Protein AF-A0AA44U2C5-F1 (afdb_monomer)

Solvent-accessible surface area (backbone atoms only — not comparable to full-atom values): 8984 Å² total; per-residue (Å²): 136,85,91,80,88,82,86,88,84,78,87,82,75,81,76,80,69,70,78,75,70,78,79,71,76,76,77,77,56,58,79,69,90,70,90,65,94,81,82,90,84,87,81,92,72,60,66,86,64,47,53,61,50,54,50,48,21,57,76,48,74,40,21,52,66,48,56,52,49,52,55,50,50,56,54,49,31,53,56,28,50,78,69,76,41,82,65,75,85,77,57,64,73,55,52,51,58,50,49,47,46,76,39,70,86,72,66,83,83,66,95,74,76,72,74,84,73,91,70,78,82,80,88,80,84,88,89,80,133

Secondary structure (DSSP, 8-state):
----------------------------PPPP---S-PPP------HHHHHHHHHHHHHTTS-HHHHHHHHHHHHHHHHHHHTTPPPPPPPHHHHHHHHHHH-TTS----S------------------

Structure (mmCIF, N/CA/C/O backbone):
data_AF-A0AA44U2C5-F1
#
_entry.id   AF-A0AA44U2C5-F1
#
loop_
_atom_site.group_PDB
_atom_site.id
_atom_site.type_symbol
_atom_site.label_atom_id
_atom_site.label_alt_id
_atom_site.label_comp_id
_atom_site.label_asym_id
_atom_site.label_entity_id
_atom_site.label_seq_id
_atom_site.pdbx_PDB_ins_code
_atom_site.Cartn_x
_atom_site.Cartn_y
_atom_site.Cartn_z
_atom_site.occupancy
_atom_site.B_iso_or_equiv
_atom_site.auth_seq_id
_atom_site.auth_comp_id
_atom_site.auth_asym_id
_atom_site.auth_atom_id
_atom_site.pdbx_PDB_model_num
ATOM 1 N N . MET A 1 1 ? 13.388 -78.026 -29.037 1.00 37.97 1 MET A N 1
ATOM 2 C CA . MET A 1 1 ? 14.678 -77.838 -28.337 1.00 37.97 1 MET A CA 1
ATOM 3 C C . MET A 1 1 ? 15.201 -76.441 -28.651 1.00 37.97 1 MET A C 1
ATOM 5 O O . MET A 1 1 ? 15.252 -76.122 -29.827 1.00 37.97 1 MET A O 1
ATOM 9 N N . LEU A 1 2 ? 15.582 -75.684 -27.607 1.00 37.88 2 LEU A N 1
ATOM 10 C CA . LEU A 1 2 ? 16.419 -74.458 -27.586 1.00 37.88 2 LEU A CA 1
ATOM 11 C C . LEU A 1 2 ? 15.804 -73.192 -28.238 1.00 37.88 2 LEU A C 1
ATOM 13 O O . LEU A 1 2 ? 15.659 -73.123 -29.447 1.00 37.88 2 LEU A O 1
ATOM 17 N N . SER A 1 3 ? 15.264 -72.230 -27.476 1.00 40.25 3 SER A N 1
ATOM 18 C CA . SER A 1 3 ? 15.919 -71.196 -26.631 1.00 40.25 3 SER A CA 1
ATOM 19 C C . SER A 1 3 ? 16.542 -70.022 -27.401 1.00 40.25 3 SER A C 1
ATOM 21 O O . SER A 1 3 ? 17.512 -70.227 -28.124 1.00 40.25 3 SER A O 1
ATOM 23 N N . ARG A 1 4 ? 16.032 -68.802 -27.133 1.00 45.44 4 ARG A N 1
ATOM 24 C CA . ARG A 1 4 ? 16.694 -67.464 -27.059 1.00 45.44 4 ARG A CA 1
ATOM 25 C C . ARG A 1 4 ? 15.570 -66.418 -26.833 1.00 45.44 4 ARG A C 1
ATOM 27 O O . ARG A 1 4 ? 14.705 -66.302 -27.686 1.00 45.44 4 ARG A O 1
ATOM 34 N N . ILE A 1 5 ? 15.328 -65.853 -25.636 1.00 47.19 5 ILE A N 1
ATOM 35 C CA . ILE A 1 5 ? 16.051 -64.753 -24.939 1.00 47.19 5 ILE A CA 1
ATOM 36 C C . ILE A 1 5 ? 16.340 -63.596 -25.918 1.00 47.19 5 ILE A C 1
ATOM 38 O O . ILE A 1 5 ? 17.020 -63.850 -26.901 1.00 47.19 5 ILE A O 1
ATOM 42 N N . SER A 1 6 ? 15.995 -62.315 -25.747 1.00 41.50 6 SER A N 1
ATOM 43 C CA . SER A 1 6 ? 15.194 -61.487 -24.823 1.00 41.50 6 SER A CA 1
ATOM 44 C C . SER A 1 6 ? 15.145 -60.068 -25.488 1.00 41.50 6 SER A C 1
ATOM 46 O O . SER A 1 6 ? 15.288 -60.017 -26.707 1.00 41.50 6 SER A O 1
ATOM 48 N N . PRO A 1 7 ? 14.923 -58.930 -24.800 1.00 55.59 7 PRO A N 1
ATOM 49 C CA . PRO A 1 7 ? 13.841 -57.970 -25.025 1.00 55.59 7 PRO A CA 1
ATOM 50 C C . PRO A 1 7 ? 14.356 -56.668 -25.694 1.00 55.59 7 PRO A C 1
ATOM 52 O O . PRO A 1 7 ? 15.431 -56.671 -26.276 1.00 55.59 7 PRO A O 1
ATOM 55 N N . ILE A 1 8 ? 13.645 -55.545 -25.501 1.00 43.34 8 ILE A N 1
ATOM 56 C CA . ILE A 1 8 ? 14.037 -54.136 -25.759 1.00 43.34 8 ILE A CA 1
ATOM 57 C C . ILE A 1 8 ? 13.400 -53.568 -27.029 1.00 43.34 8 ILE A C 1
ATOM 59 O O . ILE A 1 8 ? 13.683 -54.017 -28.133 1.00 43.34 8 ILE A O 1
ATOM 63 N N . GLY A 1 9 ? 12.579 -52.519 -26.882 1.00 36.72 9 GLY A N 1
ATOM 64 C CA . GLY A 1 9 ? 12.099 -51.823 -28.074 1.00 36.72 9 GLY A CA 1
ATOM 65 C C . GLY A 1 9 ? 11.058 -50.714 -27.954 1.00 36.72 9 GLY A C 1
ATOM 66 O O . GLY A 1 9 ? 10.262 -50.595 -28.867 1.00 36.72 9 GLY A O 1
ATOM 67 N N . TRP A 1 10 ? 11.079 -49.894 -26.898 1.00 38.28 10 TRP A N 1
ATOM 68 C CA . TRP A 1 10 ? 10.569 -48.509 -26.924 1.00 38.28 10 TRP A CA 1
ATOM 69 C C . TRP A 1 10 ? 9.043 -48.303 -26.966 1.00 38.28 10 TRP A C 1
ATOM 71 O O . TRP A 1 10 ? 8.425 -48.077 -28.002 1.00 38.28 10 TRP A O 1
ATOM 81 N N . ALA A 1 11 ? 8.457 -48.205 -25.771 1.00 41.44 11 ALA A N 1
ATOM 82 C CA . ALA A 1 11 ? 7.271 -47.387 -25.558 1.00 41.44 11 ALA A CA 1
ATOM 83 C C . ALA A 1 11 ? 7.660 -45.905 -25.709 1.00 41.44 11 ALA A C 1
ATOM 85 O O . ALA A 1 11 ? 8.337 -45.339 -24.849 1.00 41.44 11 ALA A O 1
ATOM 86 N N . ILE A 1 12 ? 7.245 -45.271 -26.804 1.00 44.94 12 ILE A N 1
ATOM 87 C CA . ILE A 1 12 ? 7.335 -43.819 -26.960 1.00 44.94 12 ILE A CA 1
ATOM 88 C C . ILE A 1 12 ? 6.185 -43.206 -26.147 1.00 44.94 12 ILE A C 1
ATOM 90 O O . ILE A 1 12 ? 5.092 -42.971 -26.655 1.00 44.94 12 ILE A O 1
ATOM 94 N N . MET A 1 13 ? 6.419 -42.959 -24.856 1.00 42.94 13 MET A N 1
ATOM 95 C CA . MET A 1 13 ? 5.624 -41.984 -24.109 1.00 42.94 13 MET A CA 1
ATOM 96 C C . MET A 1 13 ? 6.084 -40.588 -24.529 1.00 42.94 13 MET A C 1
ATOM 98 O O . MET A 1 13 ? 7.098 -40.084 -24.043 1.00 42.94 13 MET A O 1
ATOM 102 N N . ILE A 1 14 ? 5.331 -39.943 -25.422 1.00 44.78 14 ILE A N 1
ATOM 103 C CA . ILE A 1 14 ? 5.442 -38.498 -25.635 1.00 44.78 14 ILE A CA 1
ATOM 104 C C . ILE A 1 14 ? 4.907 -37.836 -24.367 1.00 44.78 14 ILE A C 1
ATOM 106 O O . ILE A 1 14 ? 3.711 -37.614 -24.196 1.00 44.78 14 ILE A O 1
ATOM 110 N N . SER A 1 15 ? 5.819 -37.562 -23.437 1.00 38.84 15 SER A N 1
ATOM 111 C CA . SER A 1 15 ? 5.579 -36.662 -22.320 1.00 38.84 15 SER A CA 1
ATOM 112 C C . SER A 1 15 ? 5.279 -35.285 -22.908 1.00 38.84 15 SER A C 1
ATOM 114 O O . SER A 1 15 ? 6.195 -34.533 -23.240 1.00 38.84 15 SER A O 1
ATOM 116 N N . MET A 1 16 ? 3.998 -34.944 -23.060 1.00 41.56 16 MET A N 1
ATOM 117 C CA . MET A 1 16 ? 3.581 -33.565 -23.297 1.00 41.56 16 MET A CA 1
ATOM 118 C C . MET A 1 16 ? 3.802 -32.774 -22.003 1.00 41.56 16 MET A C 1
ATOM 120 O O . MET A 1 16 ? 2.871 -32.410 -21.288 1.00 41.56 16 MET A O 1
ATOM 124 N N . ARG A 1 17 ? 5.075 -32.521 -21.673 1.00 41.00 17 ARG A N 1
ATOM 125 C CA . ARG A 1 17 ? 5.442 -31.415 -20.798 1.00 41.00 17 ARG A CA 1
ATOM 126 C C . ARG A 1 17 ? 4.999 -30.158 -21.527 1.00 41.00 17 ARG A C 1
ATOM 128 O O . ARG A 1 17 ? 5.650 -29.725 -22.472 1.00 41.00 17 ARG A O 1
ATOM 135 N N . SER A 1 18 ? 3.871 -29.615 -21.077 1.00 41.81 18 SER A N 1
ATOM 136 C CA . SER A 1 18 ? 3.457 -28.247 -21.364 1.00 41.81 18 SER A CA 1
ATOM 137 C C . SER A 1 18 ? 4.695 -27.341 -21.323 1.00 41.81 18 SER A C 1
ATOM 139 O O . SER A 1 18 ? 5.486 -27.470 -20.375 1.00 41.81 18 SER A O 1
ATOM 141 N N . PRO A 1 19 ? 4.926 -26.496 -22.344 1.00 44.47 19 PRO A N 1
ATOM 142 C CA . PRO A 1 19 ? 6.077 -25.615 -22.362 1.00 44.47 19 PRO A CA 1
ATOM 143 C C . PRO A 1 19 ? 6.006 -24.752 -21.106 1.00 44.47 19 PRO A C 1
ATOM 145 O O . PRO A 1 19 ? 5.135 -23.894 -20.960 1.00 44.47 19 PRO A O 1
ATOM 148 N N . ARG A 1 20 ? 6.907 -25.026 -20.155 1.00 48.38 20 ARG A N 1
ATOM 149 C CA . ARG A 1 20 ? 7.126 -24.149 -19.011 1.00 48.38 20 ARG A CA 1
ATOM 150 C C . ARG A 1 20 ? 7.459 -22.794 -19.616 1.00 48.38 20 ARG A C 1
ATOM 152 O O . ARG A 1 20 ? 8.496 -22.669 -20.267 1.00 48.38 20 ARG A O 1
ATOM 159 N N . LYS A 1 21 ? 6.541 -21.831 -19.467 1.00 50.50 21 LYS A N 1
ATOM 160 C CA . LYS A 1 21 ? 6.759 -20.441 -19.874 1.00 50.50 21 LYS A CA 1
ATOM 161 C C . LYS A 1 21 ? 8.162 -20.043 -19.400 1.00 50.50 21 LYS A C 1
ATOM 163 O O . LYS A 1 21 ? 8.513 -20.400 -18.268 1.00 50.50 21 LYS A O 1
ATOM 168 N N . PRO A 1 22 ? 8.978 -19.386 -20.242 1.00 40.75 22 PRO A N 1
ATOM 169 C CA . PRO A 1 22 ? 10.293 -18.945 -19.814 1.00 40.75 22 PRO A CA 1
ATOM 170 C C . PRO A 1 22 ? 10.097 -18.130 -18.541 1.00 40.75 22 PRO A C 1
ATOM 172 O O . PRO A 1 22 ? 9.265 -17.226 -18.511 1.00 40.75 22 PRO A O 1
ATOM 175 N N . TYR A 1 23 ? 10.802 -18.527 -17.481 1.00 45.53 23 TYR A N 1
ATOM 176 C CA . TYR A 1 23 ? 10.834 -17.824 -16.208 1.00 45.53 23 TYR A CA 1
ATOM 177 C C . TYR A 1 23 ? 11.234 -16.383 -16.530 1.00 45.53 23 TYR A C 1
ATOM 179 O O . TYR A 1 23 ? 12.406 -16.111 -16.807 1.00 45.53 23 TYR A O 1
ATOM 187 N N . GLN A 1 24 ? 10.254 -15.478 -16.613 1.00 49.22 24 GLN A N 1
ATOM 188 C CA . GLN A 1 24 ? 10.541 -14.061 -16.752 1.00 49.22 24 GLN A CA 1
ATOM 189 C C . GLN A 1 24 ? 11.390 -13.725 -15.538 1.00 49.22 24 GLN A C 1
ATOM 191 O O . GLN A 1 24 ? 10.993 -13.985 -14.401 1.00 49.22 24 GLN A O 1
ATOM 196 N N . LYS A 1 25 ? 12.616 -13.254 -15.783 1.00 46.34 25 LYS A N 1
ATOM 197 C CA . LYS A 1 25 ? 13.474 -12.748 -14.719 1.00 46.34 25 LYS A CA 1
ATOM 198 C C . LYS A 1 25 ? 12.635 -11.725 -13.969 1.00 46.34 25 LYS A C 1
ATOM 200 O O . LYS A 1 25 ? 12.343 -10.675 -14.535 1.00 46.34 25 LYS A O 1
ATOM 205 N N . ILE A 1 26 ? 12.228 -12.070 -12.747 1.00 53.78 26 ILE A N 1
ATOM 206 C CA . ILE A 1 26 ? 11.537 -11.165 -11.835 1.00 53.78 26 ILE A CA 1
ATOM 207 C C . ILE A 1 26 ? 12.426 -9.929 -11.782 1.00 53.78 26 ILE A C 1
ATOM 209 O O . ILE A 1 26 ? 13.545 -9.998 -11.260 1.00 53.78 26 ILE A O 1
ATOM 213 N N . ARG A 1 27 ? 11.984 -8.840 -12.418 1.00 54.25 27 ARG A N 1
ATOM 214 C CA . ARG A 1 27 ? 12.665 -7.556 -12.323 1.00 54.25 27 ARG A CA 1
ATOM 215 C C . ARG A 1 27 ? 12.530 -7.174 -10.861 1.00 54.25 27 ARG A C 1
ATOM 217 O O . ARG A 1 27 ? 11.453 -6.813 -10.404 1.00 54.25 27 ARG A O 1
ATOM 224 N N . ARG A 1 28 ? 13.596 -7.397 -10.090 1.00 55.81 28 ARG A N 1
ATOM 225 C CA . ARG A 1 28 ? 13.640 -6.955 -8.702 1.00 55.81 28 ARG A CA 1
ATOM 226 C C . ARG A 1 28 ? 13.538 -5.439 -8.774 1.00 55.81 28 ARG A C 1
ATOM 228 O O . ARG A 1 28 ? 14.430 -4.807 -9.333 1.00 55.81 28 ARG A O 1
ATOM 235 N N . GLY A 1 29 ? 12.412 -4.909 -8.307 1.00 57.66 29 GLY A N 1
ATOM 236 C CA . GLY A 1 29 ? 12.217 -3.475 -8.177 1.00 57.66 29 GLY A CA 1
ATOM 237 C C . GLY A 1 29 ? 13.292 -2.854 -7.280 1.00 57.66 29 GLY A C 1
ATOM 238 O O . GLY A 1 29 ? 14.108 -3.577 -6.689 1.00 57.66 29 GLY A O 1
ATOM 239 N N . PRO A 1 30 ? 13.309 -1.520 -7.176 1.00 64.38 30 PRO A N 1
ATOM 240 C CA . PRO A 1 30 ? 14.243 -0.823 -6.303 1.00 64.38 30 PRO A CA 1
ATOM 241 C C . PRO A 1 30 ? 14.164 -1.362 -4.867 1.00 64.38 30 PRO A C 1
ATOM 243 O O . PRO A 1 30 ? 13.133 -1.878 -4.431 1.00 64.38 30 PRO A O 1
ATOM 246 N N . LYS A 1 31 ? 15.282 -1.296 -4.135 1.00 70.19 31 LYS A N 1
ATOM 247 C CA . LYS A 1 31 ? 15.333 -1.728 -2.732 1.00 70.19 31 LYS A CA 1
ATOM 248 C C . LYS A 1 31 ? 14.386 -0.839 -1.9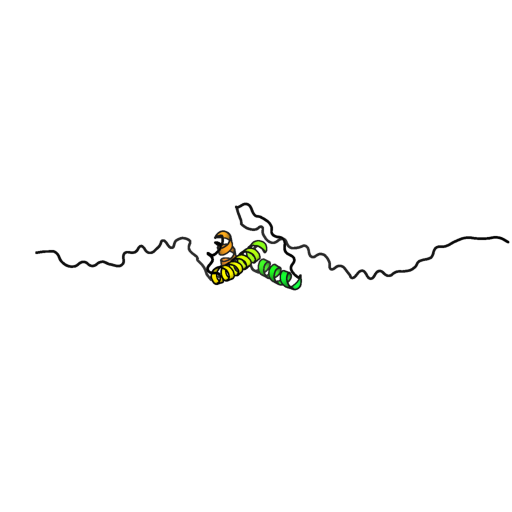01 1.00 70.19 31 LYS A C 1
ATOM 250 O O . LYS A 1 31 ? 14.400 0.372 -2.126 1.00 70.19 31 LYS A O 1
ATOM 255 N N . PRO A 1 32 ? 13.609 -1.396 -0.952 1.00 66.62 32 PRO A N 1
ATOM 256 C CA . PRO A 1 32 ? 12.803 -0.583 -0.043 1.00 66.62 32 PRO A CA 1
ATOM 257 C C . PRO A 1 32 ? 13.674 0.403 0.745 1.00 66.62 32 PRO 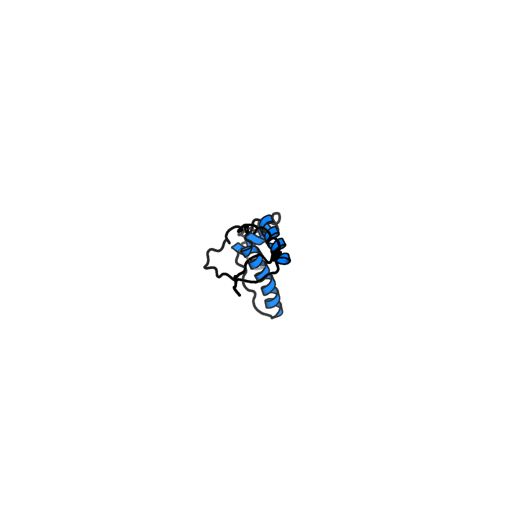A C 1
ATOM 259 O O . PRO A 1 32 ? 14.815 0.087 1.101 1.00 66.62 32 PRO A O 1
ATOM 262 N N . ARG A 1 33 ? 13.130 1.598 0.997 1.00 69.50 33 ARG A N 1
ATOM 263 C CA . ARG A 1 33 ? 13.849 2.775 1.530 1.00 69.50 33 ARG A CA 1
ATOM 264 C C . ARG A 1 33 ? 13.913 2.843 3.068 1.00 69.50 33 ARG A C 1
ATOM 266 O O . ARG A 1 33 ? 14.131 3.909 3.624 1.00 69.50 33 ARG A O 1
ATOM 273 N N . CYS A 1 34 ? 13.714 1.722 3.758 1.00 76.62 34 CYS A N 1
ATOM 274 C CA . CYS A 1 34 ? 13.641 1.672 5.219 1.00 76.62 34 CYS A CA 1
ATOM 275 C C . CYS A 1 34 ? 15.034 1.555 5.868 1.00 76.62 34 CYS A C 1
ATOM 277 O O . CYS A 1 34 ? 15.821 0.683 5.488 1.00 76.62 34 CYS A O 1
ATOM 279 N N . GLU A 1 35 ? 15.314 2.407 6.859 1.00 76.50 35 GLU A N 1
ATOM 280 C CA . GLU A 1 35 ? 16.553 2.380 7.659 1.00 76.50 35 GLU A CA 1
ATOM 281 C C . GLU A 1 35 ? 16.464 1.447 8.879 1.00 76.50 35 GLU A C 1
ATOM 283 O O . GLU A 1 35 ? 17.484 0.991 9.399 1.00 76.50 35 GLU A O 1
ATOM 288 N N . GLU A 1 36 ? 15.248 1.114 9.314 1.00 80.19 36 GLU A N 1
ATOM 289 C CA . GLU A 1 36 ? 14.999 0.217 10.440 1.00 80.19 36 GLU A CA 1
ATOM 290 C C . GLU A 1 36 ? 15.118 -1.271 10.056 1.00 80.19 36 GLU A C 1
ATOM 292 O O . GLU A 1 36 ? 15.002 -1.646 8.883 1.00 80.19 36 GLU A O 1
ATOM 297 N N . PRO A 1 37 ? 15.316 -2.175 11.037 1.00 84.25 37 PRO A N 1
ATOM 298 C CA . PRO A 1 37 ? 15.295 -3.612 10.791 1.00 84.25 37 PRO A CA 1
ATOM 299 C C . PRO A 1 37 ? 13.960 -4.084 10.195 1.00 84.25 37 PRO A C 1
ATOM 301 O O . PRO A 1 37 ? 12.921 -4.085 10.852 1.00 84.25 37 PRO A O 1
ATOM 304 N N . VAL A 1 38 ? 14.001 -4.576 8.956 1.00 81.31 38 VAL A N 1
ATOM 305 C CA . VAL A 1 38 ? 12.810 -5.054 8.240 1.00 81.31 38 VAL A CA 1
ATOM 306 C C . VAL A 1 38 ? 12.588 -6.551 8.469 1.00 81.31 38 VAL A C 1
ATOM 308 O O . VAL A 1 38 ? 13.516 -7.357 8.375 1.00 81.31 38 VAL A O 1
ATOM 311 N N . ARG A 1 39 ? 11.331 -6.952 8.699 1.00 85.12 39 ARG A N 1
ATOM 312 C CA . ARG A 1 39 ? 10.897 -8.358 8.638 1.00 85.12 39 ARG A CA 1
ATOM 313 C C . ARG A 1 39 ? 10.195 -8.637 7.315 1.00 85.12 39 ARG A C 1
ATOM 315 O O . ARG A 1 39 ? 9.317 -7.883 6.909 1.00 85.12 39 ARG A O 1
ATOM 322 N N . SER A 1 40 ? 10.555 -9.737 6.657 1.00 85.75 40 SER A N 1
ATOM 323 C CA . SER A 1 40 ? 9.872 -10.166 5.440 1.00 85.75 40 SER A CA 1
ATOM 324 C C . SER A 1 40 ? 8.578 -10.910 5.766 1.00 85.75 40 SER A C 1
ATOM 326 O O . SER A 1 40 ? 8.542 -11.803 6.613 1.00 85.75 40 SER A O 1
ATOM 328 N N . LEU A 1 41 ? 7.515 -10.562 5.044 1.00 86.50 41 LEU A N 1
ATOM 329 C CA . LEU A 1 41 ? 6.276 -11.326 4.990 1.00 86.50 41 LEU A CA 1
ATOM 330 C C . LEU A 1 41 ? 6.207 -12.033 3.636 1.00 86.50 41 LEU A C 1
ATOM 332 O O . LEU A 1 41 ? 6.433 -11.416 2.597 1.00 86.50 41 LEU A O 1
ATOM 336 N N . THR A 1 42 ? 5.896 -13.327 3.643 1.00 90.19 42 THR A N 1
ATOM 337 C CA . THR A 1 42 ? 5.649 -14.092 2.414 1.00 90.19 42 THR A CA 1
ATOM 338 C C . THR A 1 42 ? 4.168 -14.419 2.324 1.00 90.19 42 THR A C 1
ATOM 340 O O . THR A 1 42 ? 3.602 -14.980 3.260 1.00 90.19 42 THR A O 1
ATOM 343 N N . CYS A 1 43 ? 3.548 -14.095 1.192 1.00 89.12 43 CYS A N 1
ATOM 344 C CA . CYS A 1 43 ? 2.165 -14.440 0.892 1.00 89.12 43 CYS A CA 1
ATOM 345 C C . CYS A 1 43 ? 2.056 -15.097 -0.489 1.00 89.12 43 CYS A C 1
ATOM 347 O O . CYS A 1 43 ? 2.893 -14.883 -1.369 1.00 89.12 43 CYS A O 1
ATOM 349 N N . TYR A 1 44 ? 1.019 -15.915 -0.670 1.00 93.00 44 TYR A N 1
ATOM 350 C CA . TYR A 1 44 ? 0.685 -16.510 -1.960 1.00 93.00 44 TYR A CA 1
ATOM 351 C C . TYR A 1 44 ? -0.415 -15.682 -2.616 1.00 93.00 44 TYR A C 1
ATOM 353 O O . TYR A 1 44 ? -1.504 -15.546 -2.063 1.00 93.00 44 TYR A O 1
ATOM 361 N N . VAL A 1 45 ? -0.125 -15.143 -3.798 1.00 92.25 45 VAL A N 1
ATOM 362 C CA . VAL A 1 45 ? -1.050 -14.317 -4.580 1.00 92.25 45 VAL A CA 1
ATOM 363 C C . VAL A 1 45 ? -1.165 -14.921 -5.984 1.00 92.25 45 VAL A C 1
ATOM 365 O O . VAL A 1 45 ? -0.141 -15.303 -6.557 1.00 92.25 45 VAL A O 1
ATOM 368 N N . PRO A 1 46 ? -2.378 -15.047 -6.557 1.00 96.62 46 PRO A N 1
ATOM 369 C CA . PRO A 1 46 ? -2.550 -15.449 -7.949 1.00 96.62 46 PRO A CA 1
ATOM 370 C C . PRO A 1 46 ? -1.743 -14.570 -8.910 1.00 96.62 46 PRO A C 1
ATOM 372 O O . PRO A 1 46 ? -1.720 -13.348 -8.765 1.00 96.62 46 PRO A O 1
ATOM 375 N N . GLN A 1 47 ? -1.149 -15.183 -9.939 1.00 92.00 47 GLN A N 1
ATOM 376 C CA . GLN A 1 47 ? -0.333 -14.459 -10.922 1.00 92.00 47 GLN A CA 1
ATOM 377 C C . GLN A 1 47 ? -1.105 -13.296 -11.570 1.00 92.00 47 GLN A C 1
ATOM 379 O O . GLN A 1 47 ? -0.592 -12.193 -11.698 1.00 92.00 47 GLN A O 1
ATOM 384 N N . SER A 1 48 ? -2.381 -13.517 -11.891 1.00 96.12 48 SER A N 1
ATOM 385 C CA . SER A 1 48 ? -3.252 -12.501 -12.489 1.00 96.12 48 SER A CA 1
ATOM 386 C C . SER A 1 48 ? -3.480 -11.269 -11.610 1.00 96.12 48 SER A C 1
ATOM 388 O O . SER A 1 48 ? -3.911 -10.244 -12.123 1.00 96.12 48 SER A O 1
ATOM 390 N N . LEU A 1 49 ? -3.248 -11.374 -10.298 1.00 94.00 49 LEU A N 1
ATOM 391 C CA . LEU A 1 49 ? -3.370 -10.259 -9.362 1.00 94.00 49 LEU A CA 1
ATOM 392 C C . LEU A 1 49 ? -2.022 -9.586 -9.098 1.00 94.00 49 LEU A C 1
ATOM 394 O O . LEU A 1 49 ? -1.994 -8.381 -8.883 1.00 94.00 49 LEU A O 1
ATOM 398 N N . ILE A 1 50 ? -0.914 -10.336 -9.125 1.00 94.69 50 ILE A N 1
ATOM 399 C CA . ILE A 1 50 ? 0.414 -9.759 -8.884 1.00 94.69 50 ILE A CA 1
ATOM 400 C C . ILE A 1 50 ? 0.971 -9.042 -10.119 1.00 94.69 50 ILE A C 1
ATOM 402 O O . ILE A 1 50 ? 1.611 -8.012 -9.963 1.00 94.69 50 ILE A O 1
ATOM 406 N N . ASP A 1 51 ? 0.678 -9.518 -11.334 1.00 94.81 51 ASP A N 1
ATOM 407 C CA . ASP A 1 51 ? 1.131 -8.891 -12.586 1.00 94.81 51 ASP A CA 1
ATOM 408 C C . ASP A 1 51 ? 0.773 -7.394 -12.694 1.00 94.81 51 ASP A C 1
ATOM 410 O O . ASP A 1 51 ? 1.675 -6.593 -12.939 1.00 94.81 51 ASP A O 1
ATOM 414 N N . PRO A 1 52 ? -0.487 -6.960 -12.476 1.00 95.31 52 PRO A N 1
ATOM 415 C CA . PRO A 1 52 ? -0.818 -5.536 -12.526 1.00 95.31 52 PRO A CA 1
ATOM 416 C C . PRO A 1 52 ? -0.178 -4.722 -11.390 1.00 95.31 52 PRO A C 1
ATOM 418 O O . PRO A 1 52 ? 0.089 -3.539 -11.577 1.00 95.31 52 PRO A O 1
ATOM 421 N N . ILE A 1 53 ? 0.094 -5.332 -10.230 1.00 94.56 53 ILE A N 1
ATOM 422 C CA . ILE A 1 53 ? 0.790 -4.667 -9.114 1.00 94.56 53 ILE A CA 1
ATOM 423 C C . ILE A 1 53 ? 2.267 -4.456 -9.463 1.00 94.56 53 ILE A C 1
ATOM 425 O O . ILE A 1 53 ? 2.814 -3.386 -9.204 1.00 94.56 53 ILE A O 1
ATOM 429 N N . ASP A 1 54 ? 2.911 -5.460 -10.063 1.00 94.25 54 ASP A N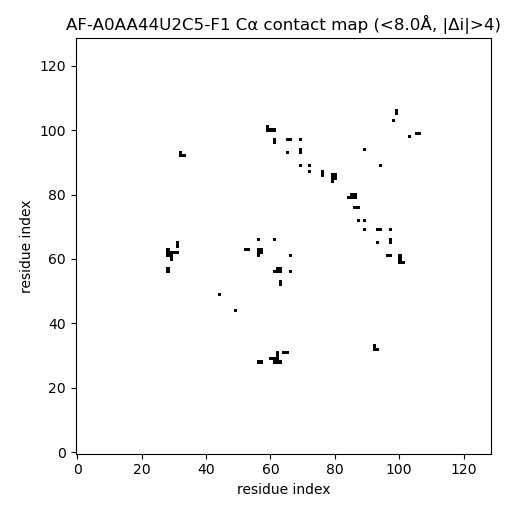 1
ATOM 430 C CA . ASP A 1 54 ? 4.296 -5.376 -10.532 1.00 94.25 54 ASP A CA 1
ATOM 431 C C . ASP A 1 54 ? 4.443 -4.288 -11.601 1.00 94.25 54 ASP A C 1
ATOM 433 O O . ASP A 1 54 ? 5.380 -3.491 -11.536 1.00 94.25 54 ASP A O 1
ATOM 437 N N . GLU A 1 55 ? 3.502 -4.229 -12.545 1.00 95.44 55 GLU A N 1
ATOM 438 C CA . GLU A 1 55 ? 3.465 -3.200 -13.585 1.00 95.44 55 GLU A CA 1
ATOM 439 C C . GLU A 1 55 ? 3.261 -1.802 -12.988 1.00 95.44 55 GLU A C 1
ATOM 441 O O . GLU A 1 55 ? 4.007 -0.883 -13.314 1.00 95.44 55 GLU A O 1
ATOM 446 N N . MET A 1 56 ? 2.315 -1.641 -12.058 1.00 94.56 56 MET A N 1
ATOM 447 C CA . MET A 1 56 ? 2.073 -0.361 -11.387 1.00 94.56 56 MET A CA 1
ATOM 448 C C . MET A 1 56 ? 3.298 0.112 -10.598 1.00 94.56 56 MET A C 1
ATOM 450 O O . MET A 1 56 ? 3.706 1.261 -10.731 1.00 94.56 56 MET A O 1
ATOM 454 N N . ALA A 1 57 ? 3.924 -0.766 -9.810 1.00 93.50 57 ALA A N 1
ATOM 455 C CA . ALA A 1 57 ? 5.139 -0.424 -9.073 1.00 93.50 57 ALA A CA 1
ATOM 456 C C . ALA A 1 57 ? 6.277 -0.003 -10.017 1.00 93.50 57 ALA A C 1
ATOM 458 O O . ALA A 1 57 ? 7.031 0.915 -9.701 1.00 93.50 57 ALA A O 1
ATOM 459 N N . TRP A 1 58 ? 6.387 -0.653 -11.182 1.00 92.94 58 TRP A N 1
ATOM 460 C CA . TRP A 1 58 ? 7.360 -0.282 -12.205 1.00 92.94 58 TRP A CA 1
ATOM 461 C C . TRP A 1 58 ? 7.068 1.095 -12.814 1.00 92.94 58 TRP A C 1
ATOM 463 O O . TRP A 1 58 ? 7.986 1.906 -12.895 1.00 92.94 58 TRP A O 1
ATOM 473 N N . GLN A 1 59 ? 5.816 1.376 -13.185 1.00 91.88 59 GLN A N 1
ATOM 474 C CA . GLN A 1 59 ? 5.398 2.667 -13.754 1.00 91.88 59 GLN A CA 1
ATOM 475 C C . GLN A 1 59 ? 5.587 3.832 -12.778 1.00 91.88 59 GLN A C 1
ATOM 477 O O . GLN A 1 59 ? 5.966 4.923 -13.190 1.00 91.88 59 GLN A O 1
ATOM 482 N N . LEU A 1 60 ? 5.340 3.588 -11.491 1.00 90.31 60 LEU A N 1
ATOM 483 C CA . LEU A 1 60 ? 5.495 4.565 -10.413 1.00 90.31 60 LEU A CA 1
ATOM 484 C C . LEU A 1 60 ? 6.945 4.698 -9.915 1.00 90.31 60 LEU A C 1
ATOM 486 O O . LEU A 1 60 ? 7.212 5.504 -9.030 1.00 90.31 60 LEU A O 1
ATOM 490 N N . GLU A 1 61 ? 7.873 3.884 -10.428 1.00 90.69 61 GLU A N 1
ATOM 491 C CA . GLU A 1 61 ? 9.280 3.832 -9.999 1.00 90.69 61 GLU A CA 1
ATOM 492 C C . GLU A 1 61 ? 9.487 3.614 -8.481 1.00 90.69 61 GLU A C 1
ATOM 494 O O . GLU A 1 61 ? 10.516 3.981 -7.905 1.00 90.69 61 GLU A O 1
ATOM 499 N N . ILE A 1 62 ? 8.537 2.946 -7.821 1.00 90.56 62 ILE A N 1
ATOM 500 C CA . ILE A 1 62 ? 8.600 2.602 -6.392 1.00 90.56 62 ILE A CA 1
ATOM 501 C C . ILE A 1 62 ? 8.849 1.111 -6.187 1.00 90.56 62 ILE A C 1
ATOM 503 O O . ILE A 1 62 ? 8.626 0.272 -7.065 1.00 90.56 62 ILE A O 1
ATOM 507 N N . SER A 1 63 ? 9.337 0.738 -5.001 1.00 91.12 63 SER A N 1
ATOM 508 C CA . SER A 1 63 ? 9.496 -0.681 -4.703 1.00 91.12 63 SER A CA 1
ATOM 509 C C . SER A 1 63 ? 8.120 -1.323 -4.545 1.00 91.12 63 SER A C 1
ATOM 511 O O . SER A 1 63 ? 7.221 -0.776 -3.907 1.00 91.12 63 SER A O 1
ATOM 513 N N . LYS A 1 64 ? 7.956 -2.532 -5.087 1.00 91.94 64 LYS A N 1
ATOM 514 C CA . LYS A 1 64 ? 6.724 -3.305 -4.895 1.00 91.94 64 LYS A CA 1
ATOM 515 C C . LYS A 1 64 ? 6.401 -3.517 -3.415 1.00 91.94 64 LYS A C 1
ATOM 517 O O . LYS A 1 64 ? 5.236 -3.519 -3.038 1.00 91.94 64 LYS A O 1
ATOM 522 N N . SER A 1 65 ? 7.426 -3.715 -2.588 1.00 91.06 65 SER A N 1
ATOM 523 C CA . SER A 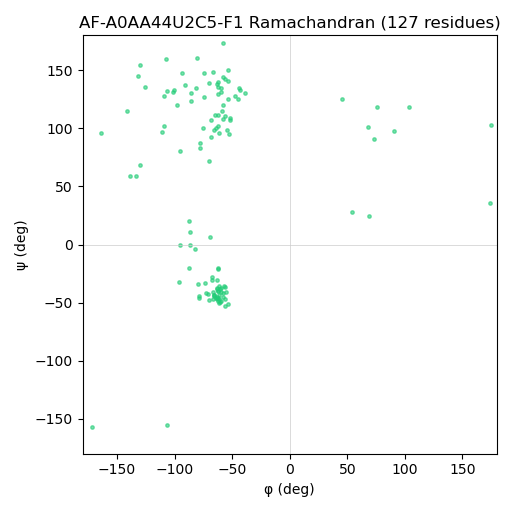1 65 ? 7.265 -3.844 -1.139 1.00 91.06 65 SER A CA 1
ATOM 524 C C . SER A 1 65 ? 6.690 -2.583 -0.506 1.00 91.06 65 SER A C 1
ATOM 526 O O . SER A 1 65 ? 5.827 -2.712 0.354 1.00 91.06 65 SER A O 1
ATOM 528 N N . ASP A 1 66 ? 7.121 -1.401 -0.948 1.00 92.06 66 ASP A N 1
ATOM 529 C CA . ASP A 1 66 ? 6.612 -0.129 -0.432 1.00 92.06 66 ASP A CA 1
ATOM 530 C C . ASP A 1 66 ? 5.162 0.078 -0.885 1.00 92.06 66 ASP A C 1
ATOM 532 O O . ASP A 1 66 ? 4.294 0.306 -0.049 1.00 92.06 66 ASP A O 1
ATOM 536 N N . LEU A 1 67 ? 4.860 -0.131 -2.174 1.00 93.38 67 LEU A N 1
ATOM 537 C CA . LEU A 1 67 ? 3.489 -0.032 -2.690 1.00 93.38 67 LEU A CA 1
ATOM 538 C C . LEU A 1 67 ? 2.528 -0.967 -1.937 1.00 93.38 67 LEU A C 1
ATOM 540 O O . LEU A 1 67 ? 1.508 -0.531 -1.408 1.00 93.38 67 LEU A O 1
ATOM 544 N N . VAL A 1 68 ? 2.871 -2.256 -1.847 1.00 93.75 68 VAL A N 1
ATOM 545 C CA . VAL A 1 68 ? 2.031 -3.257 -1.172 1.00 93.75 68 VAL A CA 1
ATOM 546 C C . VAL A 1 68 ? 1.946 -2.988 0.330 1.00 93.75 68 VAL A C 1
ATOM 548 O O . VAL A 1 68 ? 0.870 -3.121 0.909 1.00 93.75 68 VAL A O 1
ATOM 551 N N . GLY A 1 69 ? 3.057 -2.612 0.966 1.00 93.00 69 GLY A N 1
ATOM 552 C CA . GLY A 1 69 ? 3.113 -2.310 2.394 1.00 93.00 69 GLY A CA 1
ATOM 553 C C . GLY A 1 69 ? 2.244 -1.112 2.764 1.00 93.00 69 GLY A C 1
ATOM 554 O O . GLY A 1 69 ? 1.436 -1.210 3.687 1.00 93.00 69 GLY A O 1
ATOM 555 N N . TRP A 1 70 ? 2.346 -0.024 2.000 1.00 95.19 70 TRP A N 1
ATOM 556 C CA . TRP A 1 70 ? 1.530 1.173 2.180 1.00 95.19 70 TRP A CA 1
ATOM 557 C C . TRP A 1 70 ? 0.042 0.864 1.985 1.00 95.19 70 TRP A C 1
ATOM 559 O O . TRP A 1 70 ? -0.759 1.110 2.886 1.00 95.19 70 TRP A O 1
ATOM 569 N N . SER A 1 71 ? -0.338 0.207 0.880 1.00 95.00 71 SER A N 1
ATOM 570 C CA . SER A 1 71 ? -1.742 -0.154 0.628 1.00 95.00 71 SER A CA 1
ATOM 571 C C . SER A 1 71 ? -2.323 -1.082 1.703 1.00 95.00 71 SER A C 1
ATOM 573 O O . SER A 1 71 ? -3.485 -0.931 2.098 1.00 95.00 71 SER A O 1
ATOM 575 N N . ALA A 1 72 ? -1.528 -2.034 2.202 1.00 94.94 72 ALA A N 1
ATOM 576 C CA . ALA A 1 72 ? -1.936 -2.923 3.284 1.00 94.94 72 ALA A CA 1
ATOM 577 C C . ALA A 1 72 ? -2.158 -2.155 4.596 1.00 94.94 72 ALA A C 1
ATOM 579 O O . ALA A 1 72 ? -3.175 -2.377 5.252 1.00 94.94 72 ALA A O 1
ATOM 580 N N . LEU A 1 73 ? -1.260 -1.230 4.955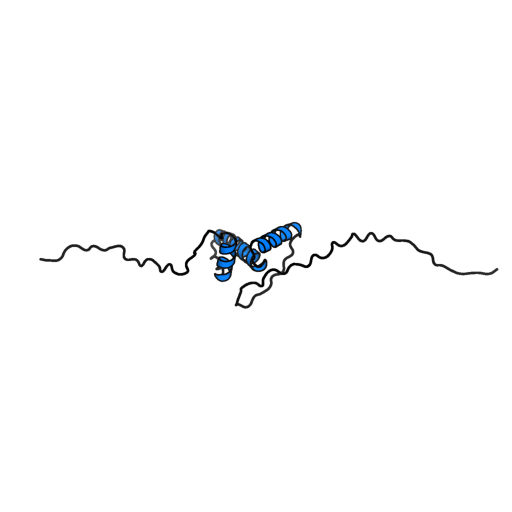 1.00 95.31 73 LEU A N 1
ATOM 581 C CA . LEU A 1 73 ? -1.409 -0.376 6.138 1.00 95.31 73 LEU A CA 1
ATOM 582 C C . LEU A 1 73 ? -2.649 0.518 6.045 1.00 95.31 73 LEU A C 1
ATOM 584 O O . LEU A 1 73 ? -3.438 0.547 6.989 1.00 95.31 73 LEU A O 1
ATOM 588 N N . CYS A 1 74 ? -2.881 1.175 4.903 1.00 95.69 74 CYS A N 1
ATOM 589 C CA . CYS A 1 74 ? -4.088 1.976 4.683 1.00 95.69 74 CYS A CA 1
ATOM 590 C C . CYS A 1 74 ? -5.358 1.140 4.884 1.00 95.69 74 CYS A C 1
ATOM 592 O O . CYS A 1 74 ? -6.264 1.546 5.609 1.00 95.69 74 CYS A O 1
ATOM 594 N N . THR A 1 75 ? -5.401 -0.060 4.298 1.00 96.94 75 THR A N 1
ATOM 595 C CA . THR A 1 75 ? -6.555 -0.965 4.410 1.00 96.94 75 THR A CA 1
ATOM 596 C C . THR A 1 75 ? -6.758 -1.453 5.847 1.00 96.94 75 THR A C 1
ATOM 598 O O . THR A 1 75 ? -7.880 -1.458 6.350 1.00 96.94 75 THR A O 1
ATOM 601 N N . LEU A 1 76 ? -5.681 -1.834 6.541 1.00 97.25 76 LEU A N 1
ATOM 602 C CA . LEU A 1 76 ? -5.746 -2.252 7.943 1.00 97.25 76 LEU A CA 1
ATOM 603 C C . LEU A 1 76 ? -6.245 -1.120 8.843 1.00 97.25 76 LEU A C 1
ATOM 605 O O . LEU A 1 76 ? -7.057 -1.370 9.729 1.00 97.25 76 LEU A O 1
ATOM 609 N N . ASN A 1 77 ? -5.818 0.118 8.600 1.00 97.88 77 ASN A N 1
ATOM 610 C CA . ASN A 1 77 ? -6.248 1.274 9.382 1.00 97.88 77 ASN A CA 1
ATOM 611 C C . ASN A 1 77 ? -7.730 1.615 9.196 1.00 97.88 77 ASN A C 1
ATOM 613 O O . ASN A 1 77 ? -8.357 2.069 10.151 1.00 97.88 77 ASN A O 1
ATOM 617 N N . VAL A 1 78 ? -8.317 1.338 8.025 1.00 97.62 78 VAL A N 1
ATOM 618 C CA . VAL A 1 78 ? -9.780 1.404 7.849 1.00 97.62 78 VAL A CA 1
ATOM 619 C C . VAL A 1 78 ? -10.467 0.410 8.789 1.00 97.62 78 VAL A C 1
ATOM 621 O O . VAL A 1 78 ? -11.329 0.799 9.570 1.00 97.62 78 VAL A O 1
ATOM 624 N N . VAL A 1 79 ? -10.018 -0.849 8.803 1.00 98.00 79 VAL A N 1
ATOM 625 C CA . VAL A 1 79 ? -10.591 -1.888 9.679 1.00 98.00 79 VAL A CA 1
ATOM 626 C C . VAL A 1 79 ? -10.406 -1.558 11.164 1.00 98.00 79 VAL A C 1
ATOM 628 O O . VAL A 1 79 ? -11.303 -1.817 11.963 1.00 98.00 79 VAL A O 1
ATOM 631 N N . ARG A 1 80 ? -9.255 -0.997 11.555 1.00 97.81 80 ARG A N 1
ATOM 632 C CA . ARG A 1 80 ? -8.986 -0.575 12.941 1.00 97.81 80 ARG A CA 1
ATOM 633 C C . ARG A 1 80 ? -9.935 0.538 13.372 1.00 97.81 80 ARG A C 1
ATOM 635 O O . ARG A 1 80 ? -10.553 0.424 14.427 1.00 97.81 80 ARG A O 1
ATOM 642 N N . ARG A 1 81 ? -10.140 1.542 12.515 1.00 97.25 81 ARG A N 1
ATOM 643 C CA . ARG A 1 81 ? -11.109 2.619 12.753 1.00 97.25 81 ARG A CA 1
ATOM 644 C C . ARG A 1 81 ? -12.522 2.076 12.960 1.00 97.25 81 ARG A C 1
ATOM 646 O O . ARG A 1 81 ? -13.174 2.470 13.921 1.00 97.25 81 ARG A O 1
ATOM 653 N N . ASP A 1 82 ? -12.964 1.141 12.121 1.00 97.62 82 ASP A N 1
ATOM 654 C CA . ASP A 1 82 ? -14.298 0.528 12.231 1.00 97.62 82 ASP A CA 1
ATOM 655 C C . ASP A 1 82 ? -14.493 -0.245 13.548 1.00 97.62 82 ASP A C 1
ATOM 657 O O . ASP A 1 82 ? -15.620 -0.468 13.991 1.00 97.62 82 ASP A O 1
ATOM 661 N N . ARG A 1 83 ? -13.394 -0.645 14.195 1.00 97.62 83 ARG A N 1
ATOM 662 C CA . ARG A 1 83 ? -13.376 -1.317 15.502 1.00 97.62 83 ARG A CA 1
ATOM 663 C C . ARG A 1 83 ? -13.159 -0.368 16.682 1.00 97.62 83 ARG A C 1
ATOM 665 O O . ARG A 1 83 ? -13.135 -0.834 17.817 1.00 97.62 83 ARG A O 1
ATOM 672 N N . GLY A 1 84 ? -12.997 0.933 16.437 1.00 97.62 84 GLY A N 1
ATOM 673 C CA . GLY A 1 84 ? -12.637 1.908 17.470 1.00 97.62 84 GLY A CA 1
ATOM 674 C C . GLY A 1 84 ? -11.208 1.740 17.997 1.00 97.62 84 GLY A C 1
ATOM 675 O O . GLY A 1 84 ? -10.929 2.112 19.131 1.00 97.62 84 GLY A O 1
ATOM 676 N N . GLU A 1 85 ? -10.318 1.143 17.203 1.00 98.12 85 GLU A N 1
ATOM 677 C CA . GLU A 1 85 ? -8.903 0.977 17.529 1.00 98.12 85 GLU A CA 1
ATOM 678 C C . GLU A 1 85 ? -8.067 2.130 16.952 1.00 98.12 85 GLU A C 1
ATOM 680 O O . GLU A 1 85 ? -8.336 2.617 15.850 1.00 98.12 85 GLU A O 1
ATOM 685 N N . ASP A 1 86 ? -6.992 2.501 17.654 1.00 97.44 86 ASP A N 1
ATOM 686 C CA . ASP A 1 86 ? -6.036 3.501 17.169 1.00 97.44 86 ASP A CA 1
ATOM 687 C C . ASP A 1 86 ? -5.355 3.040 15.872 1.00 97.44 86 ASP A C 1
ATOM 689 O O . ASP A 1 86 ? -4.991 1.859 15.760 1.00 97.44 86 ASP A O 1
ATOM 693 N N . PRO A 1 87 ? -5.137 3.933 14.890 1.00 96.31 87 PRO A N 1
ATOM 694 C CA . PRO A 1 87 ? -4.463 3.587 13.646 1.00 96.31 87 PRO A CA 1
ATOM 695 C C . PRO A 1 87 ? -2.990 3.227 13.881 1.00 96.31 87 PRO A C 1
ATOM 697 O O . PRO A 1 87 ? -2.322 3.764 14.760 1.00 96.31 87 PRO A O 1
ATOM 700 N N . ILE A 1 88 ? -2.464 2.330 13.049 1.00 96.12 88 ILE A N 1
ATOM 701 C CA . ILE A 1 88 ? -1.026 2.074 12.958 1.00 96.12 88 ILE A CA 1
ATOM 702 C C . ILE A 1 88 ? -0.396 3.259 12.211 1.00 96.12 88 ILE A C 1
ATOM 704 O O . ILE A 1 88 ? -0.858 3.566 11.105 1.00 96.12 88 ILE A O 1
ATOM 708 N N . PRO A 1 89 ? 0.639 3.920 12.759 1.00 93.62 89 PRO A N 1
ATOM 709 C CA . PRO A 1 89 ? 1.291 5.033 12.080 1.00 93.62 89 PRO A CA 1
ATOM 710 C C . PRO A 1 89 ? 1.922 4.564 10.765 1.00 93.62 89 PRO A C 1
ATOM 712 O O . PRO A 1 89 ? 2.567 3.513 10.711 1.00 93.62 89 PRO A O 1
ATOM 715 N N . ILE A 1 90 ? 1.728 5.346 9.702 1.00 92.31 90 ILE A N 1
ATOM 716 C CA . ILE A 1 90 ? 2.397 5.118 8.421 1.00 92.31 90 ILE A CA 1
ATOM 717 C C . ILE A 1 90 ? 3.756 5.824 8.491 1.00 92.31 90 ILE A C 1
ATOM 719 O O . ILE A 1 90 ? 3.784 7.022 8.770 1.00 92.31 90 ILE A O 1
ATOM 723 N N . PRO A 1 91 ? 4.880 5.119 8.271 1.00 90.19 91 PRO A N 1
ATOM 724 C CA . PRO A 1 91 ? 6.190 5.754 8.268 1.00 90.19 91 PRO A CA 1
ATOM 725 C C . PRO A 1 91 ? 6.283 6.843 7.197 1.00 90.19 91 PRO A C 1
ATOM 727 O O . PRO A 1 91 ? 5.926 6.607 6.044 1.00 90.19 91 PRO A O 1
ATOM 730 N N . GLU A 1 92 ? 6.827 8.002 7.554 1.00 88.62 92 GLU A N 1
ATOM 731 C CA . GLU A 1 92 ? 6.885 9.173 6.672 1.00 88.62 92 GLU A CA 1
ATOM 732 C C . GLU A 1 92 ? 7.617 8.894 5.353 1.00 88.62 92 GLU A C 1
ATOM 734 O O . GLU A 1 92 ? 7.128 9.247 4.282 1.00 88.62 92 GLU A O 1
ATOM 739 N N . TYR A 1 93 ? 8.743 8.168 5.401 1.00 86.75 93 TYR A N 1
ATOM 740 C CA . TYR A 1 93 ? 9.479 7.780 4.190 1.00 86.75 93 TYR A CA 1
ATOM 741 C C . TYR A 1 93 ? 8.601 6.996 3.205 1.00 86.75 93 TYR A C 1
ATOM 743 O O . TYR A 1 93 ? 8.778 7.107 1.991 1.00 86.75 93 TYR A O 1
ATOM 751 N N . LEU A 1 94 ? 7.693 6.170 3.734 1.00 90.12 94 LEU A N 1
ATOM 752 C CA . LEU A 1 94 ? 6.822 5.300 2.961 1.00 90.12 94 LEU A CA 1
ATOM 753 C C . LEU A 1 94 ? 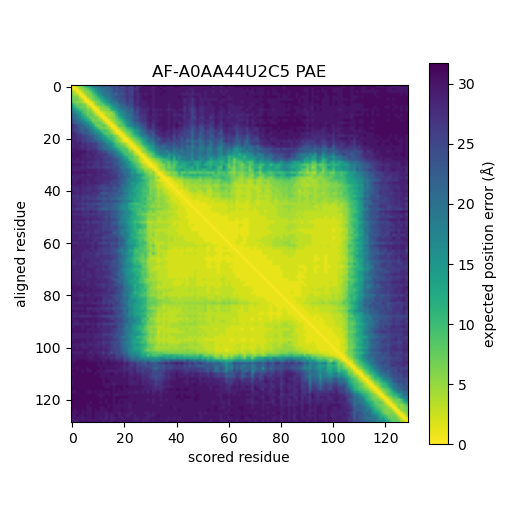5.661 6.106 2.388 1.00 90.12 94 LEU A C 1
ATOM 755 O O . LEU A 1 94 ? 5.367 5.988 1.200 1.00 90.12 94 LEU A O 1
ATOM 759 N N . ASP A 1 95 ? 5.044 6.943 3.220 1.00 90.25 95 ASP A N 1
ATOM 760 C CA . ASP A 1 95 ? 3.928 7.794 2.819 1.00 90.25 95 ASP A CA 1
ATOM 761 C C . ASP A 1 95 ? 4.356 8.793 1.738 1.00 90.25 95 ASP A C 1
ATOM 763 O O . ASP A 1 95 ? 3.767 8.834 0.660 1.00 90.25 95 ASP A O 1
ATOM 767 N N . LYS A 1 96 ? 5.478 9.491 1.952 1.00 87.94 96 LYS A N 1
ATOM 768 C CA . LYS A 1 96 ? 6.065 10.426 0.984 1.00 87.94 96 LYS A CA 1
ATOM 769 C C . LYS A 1 96 ? 6.421 9.730 -0.327 1.00 87.94 96 LYS A C 1
ATOM 771 O O . LYS A 1 96 ? 6.046 10.203 -1.395 1.00 87.94 96 LYS A O 1
ATOM 776 N N . ALA A 1 97 ? 7.104 8.582 -0.269 1.00 88.06 97 ALA A N 1
ATOM 777 C CA . ALA A 1 97 ? 7.495 7.856 -1.478 1.00 88.06 97 ALA A CA 1
ATOM 778 C C . ALA A 1 97 ? 6.287 7.439 -2.330 1.00 88.06 97 ALA A C 1
ATOM 780 O O . ALA A 1 97 ? 6.348 7.541 -3.554 1.00 88.06 97 ALA A O 1
ATOM 781 N N . VAL A 1 98 ? 5.201 6.980 -1.701 1.00 91.00 98 VAL A N 1
ATOM 782 C CA . VAL A 1 98 ? 4.007 6.522 -2.421 1.00 91.00 98 VAL A CA 1
ATOM 783 C C . VAL A 1 9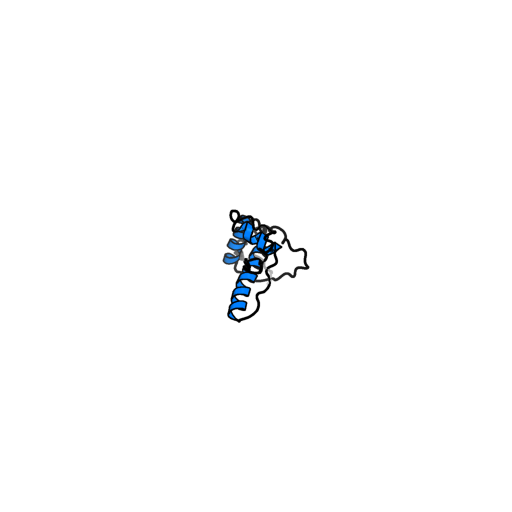8 ? 3.148 7.695 -2.890 1.00 91.00 98 VAL A C 1
ATOM 785 O O . VAL A 1 98 ? 2.739 7.707 -4.049 1.00 91.00 98 VAL A O 1
ATOM 788 N N . LEU A 1 99 ? 2.911 8.708 -2.051 1.00 90.31 99 LEU A N 1
ATOM 789 C CA . LEU A 1 99 ? 2.097 9.867 -2.424 1.00 90.31 99 LEU A CA 1
ATOM 790 C C . LEU A 1 99 ? 2.747 10.703 -3.528 1.00 90.31 99 LEU A C 1
ATOM 792 O O . LEU A 1 99 ? 2.058 11.058 -4.480 1.00 90.31 99 LEU A O 1
ATOM 796 N N . THR A 1 100 ? 4.059 10.959 -3.464 1.00 89.38 100 THR A N 1
ATOM 797 C CA . THR A 1 100 ? 4.774 11.665 -4.542 1.00 89.38 100 THR A CA 1
ATOM 798 C C . THR A 1 100 ? 4.717 10.890 -5.858 1.00 89.38 100 THR A C 1
ATOM 800 O O . THR A 1 100 ? 4.618 11.498 -6.919 1.00 89.38 100 THR A O 1
ATOM 803 N N . ALA A 1 101 ? 4.752 9.555 -5.812 1.00 89.31 101 ALA A N 1
ATOM 804 C CA . ALA A 1 101 ? 4.656 8.740 -7.018 1.00 89.31 101 ALA A CA 1
ATOM 805 C C . ALA A 1 101 ? 3.234 8.730 -7.607 1.00 89.31 101 ALA A C 1
ATOM 807 O O . ALA A 1 101 ? 3.071 8.814 -8.821 1.00 89.31 101 ALA A O 1
ATOM 808 N N . LEU A 1 102 ? 2.202 8.636 -6.761 1.00 88.94 102 LEU A N 1
ATOM 809 C CA . LEU A 1 102 ? 0.799 8.615 -7.193 1.00 88.94 102 LEU A CA 1
ATOM 810 C C . LEU A 1 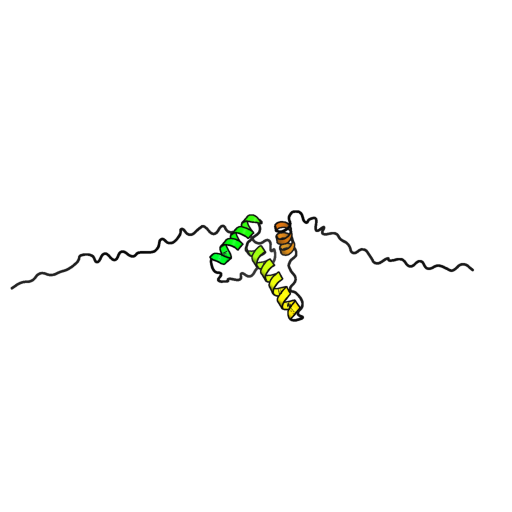102 ? 0.292 9.987 -7.653 1.00 88.94 102 LEU A C 1
ATOM 812 O O . LEU A 1 102 ? -0.544 10.061 -8.552 1.00 88.94 102 LEU A O 1
ATOM 816 N N . TYR A 1 103 ? 0.788 11.056 -7.034 1.00 86.62 103 TYR A N 1
ATOM 817 C CA . TYR A 1 103 ? 0.343 12.429 -7.254 1.00 86.62 103 TYR A CA 1
ATOM 818 C C . TYR A 1 103 ? 1.552 13.344 -7.510 1.00 86.62 103 TYR A C 1
ATOM 820 O O . TYR A 1 103 ? 1.869 14.197 -6.678 1.00 86.62 103 TYR A O 1
ATOM 828 N N . PRO A 1 104 ? 2.238 13.187 -8.659 1.00 77.75 104 PRO A N 1
ATOM 829 C CA . PRO A 1 104 ? 3.468 13.923 -8.959 1.00 77.75 104 PRO A CA 1
ATOM 830 C C . PRO A 1 104 ? 3.254 15.440 -9.049 1.00 77.75 104 PRO A C 1
ATOM 832 O O . PRO A 1 104 ? 4.140 16.206 -8.681 1.00 77.75 104 PRO A O 1
ATOM 835 N N . ASP A 1 105 ? 2.062 15.872 -9.468 1.00 78.69 105 ASP A N 1
ATOM 836 C CA . ASP A 1 105 ? 1.689 17.289 -9.573 1.00 78.69 105 ASP A CA 1
ATOM 837 C C . ASP A 1 105 ? 1.126 17.865 -8.258 1.00 78.69 105 ASP A C 1
ATOM 839 O O . ASP A 1 105 ? 0.733 19.028 -8.197 1.00 78.69 105 ASP A O 1
ATOM 843 N N . GLY A 1 106 ? 1.036 17.050 -7.202 1.00 63.66 106 GLY A N 1
ATOM 844 C CA . GLY A 1 106 ? 0.364 17.396 -5.951 1.00 63.66 106 GLY A CA 1
ATOM 845 C C . GLY A 1 106 ? 1.216 18.129 -4.914 1.00 63.66 106 GLY A C 1
ATOM 846 O O . GLY A 1 106 ? 0.767 18.212 -3.776 1.00 63.66 106 GLY A O 1
ATOM 847 N N . LEU A 1 107 ? 2.429 18.605 -5.239 1.00 58.75 107 LEU A N 1
ATOM 848 C CA . LEU A 1 107 ? 3.423 19.010 -4.230 1.00 58.75 107 LEU A CA 1
ATOM 849 C C . LEU A 1 107 ? 4.074 20.376 -4.468 1.00 58.75 107 LEU A C 1
ATOM 851 O O . LEU A 1 107 ? 4.279 20.760 -5.620 1.00 58.75 107 LEU A O 1
ATOM 855 N N . PRO A 1 108 ? 4.378 21.115 -3.377 1.00 55.34 108 PRO A N 1
ATOM 856 C CA . PRO A 1 108 ? 5.084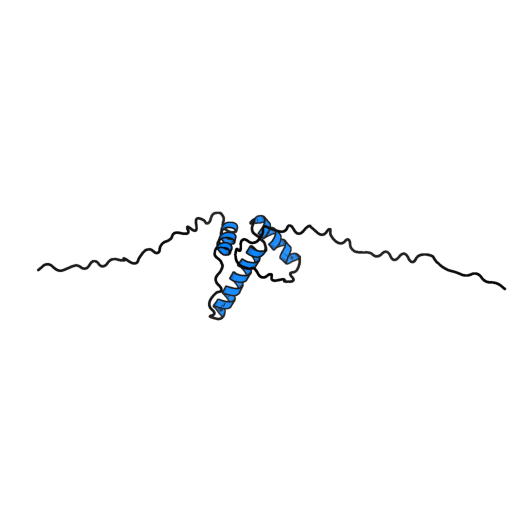 20.586 -2.200 1.00 55.34 108 PRO A CA 1
ATOM 857 C C . PRO A 1 108 ? 4.211 20.255 -0.971 1.00 55.34 108 PRO A C 1
ATOM 859 O O . PRO A 1 108 ? 3.436 21.080 -0.500 1.00 55.34 108 PRO A O 1
ATOM 862 N N . PHE A 1 109 ? 4.387 19.054 -0.403 1.00 56.88 109 PHE A N 1
ATOM 863 C CA . PHE A 1 109 ? 4.145 18.807 1.025 1.00 56.88 109 PHE A CA 1
ATOM 864 C C . PHE A 1 109 ? 5.384 19.383 1.709 1.00 56.88 109 PHE A C 1
ATOM 866 O O . PHE A 1 109 ? 6.380 18.678 1.882 1.00 56.88 109 PHE A O 1
ATOM 873 N N . ASP A 1 110 ? 5.375 20.695 1.931 1.00 56.09 110 ASP A N 1
ATOM 874 C CA . ASP A 1 110 ? 6.442 21.366 2.662 1.00 56.09 110 ASP A CA 1
ATOM 875 C C . ASP A 1 110 ? 6.490 20.807 4.092 1.00 56.09 110 ASP A C 1
ATOM 877 O O . ASP A 1 110 ? 5.473 20.741 4.784 1.00 56.09 110 ASP A O 1
ATOM 881 N N . GLU A 1 111 ? 7.690 20.412 4.518 1.00 52.91 111 GLU A N 1
ATOM 882 C CA . GLU A 1 111 ? 8.027 19.933 5.867 1.00 52.91 111 GLU A CA 1
ATOM 883 C C . GLU A 1 111 ? 7.962 21.046 6.940 1.00 52.91 111 GLU A C 1
ATOM 885 O O . GLU A 1 111 ? 8.254 20.780 8.097 1.00 52.91 111 GLU A O 1
ATOM 890 N N . ASP A 1 112 ? 7.505 22.261 6.611 1.00 52.66 112 ASP A N 1
ATOM 891 C CA . ASP A 1 112 ? 7.532 23.426 7.508 1.00 52.66 112 ASP A CA 1
ATOM 892 C C . ASP A 1 112 ? 6.198 24.197 7.528 1.00 52.66 112 ASP A C 1
ATOM 894 O O . ASP A 1 112 ? 6.140 25.393 7.239 1.00 52.66 112 ASP A O 1
ATOM 898 N N . THR A 1 113 ? 5.090 23.547 7.894 1.00 45.91 113 THR A N 1
ATOM 899 C CA . THR A 1 113 ? 3.973 24.305 8.487 1.00 45.91 113 THR A CA 1
ATOM 900 C C . THR A 1 113 ? 4.113 24.221 9.997 1.00 45.91 113 THR A C 1
ATOM 902 O O . THR A 1 113 ? 3.470 23.401 10.650 1.00 45.91 113 THR A O 1
ATOM 905 N N . GLU A 1 114 ? 4.996 25.060 10.549 1.00 45.34 114 GLU A N 1
ATOM 906 C CA . GLU A 1 114 ? 4.858 25.475 11.941 1.00 45.34 114 GLU A CA 1
ATOM 907 C C . GLU A 1 114 ? 3.398 25.890 12.151 1.00 45.34 114 GLU A C 1
ATOM 909 O O . GLU A 1 114 ? 2.832 26.656 11.363 1.00 45.34 114 GLU A O 1
ATOM 914 N N . GLU A 1 115 ? 2.773 25.319 13.177 1.00 41.62 115 GLU A N 1
ATOM 915 C CA . GLU A 1 115 ? 1.425 25.667 13.602 1.00 41.62 115 GLU A CA 1
ATOM 916 C C . GLU A 1 115 ? 1.240 27.194 13.586 1.00 41.62 115 GLU A C 1
ATOM 918 O O . GLU A 1 115 ? 2.093 27.913 14.122 1.00 41.62 115 GLU A O 1
ATOM 923 N N . PRO A 1 116 ? 0.148 27.739 13.019 1.00 40.59 116 PRO A N 1
ATOM 924 C CA . PRO A 1 116 ? -0.169 29.134 13.243 1.00 40.59 116 PRO A CA 1
ATOM 925 C C . PRO A 1 116 ? -0.503 29.273 14.726 1.00 40.59 116 PRO A C 1
ATOM 927 O O . PRO A 1 116 ? -1.604 28.937 15.159 1.00 40.59 116 PRO A O 1
ATOM 930 N N . GLY A 1 117 ? 0.485 29.729 15.500 1.00 39.91 117 GLY A N 1
ATOM 931 C CA . GLY A 1 117 ? 0.344 30.001 16.918 1.00 39.91 117 GLY A CA 1
ATOM 932 C C . GLY A 1 117 ? -0.945 30.769 17.175 1.00 39.91 117 GLY A C 1
ATOM 933 O O . GLY A 1 117 ? -1.199 31.816 16.573 1.00 39.91 117 GLY A O 1
ATOM 934 N N . GLU A 1 118 ? -1.759 30.212 18.064 1.00 48.38 118 GLU A N 1
ATOM 935 C CA . GLU A 1 118 ? -2.950 30.825 18.622 1.00 48.38 118 GLU A CA 1
ATOM 936 C C . GLU A 1 118 ? -2.596 32.205 19.192 1.00 48.38 118 GLU A C 1
ATOM 938 O O . GLU A 1 118 ? -2.147 32.339 20.322 1.00 48.38 118 GLU A O 1
ATOM 943 N N . ASN A 1 119 ? -2.784 33.254 18.400 1.00 42.12 119 ASN A N 1
ATOM 944 C CA . ASN A 1 119 ? -3.001 34.608 18.894 1.00 42.12 119 ASN A CA 1
ATOM 945 C C . ASN A 1 119 ? -4.102 35.246 18.045 1.00 42.12 119 ASN A C 1
ATOM 947 O O . ASN A 1 119 ? -3.924 36.263 17.375 1.00 42.12 119 ASN A O 1
ATOM 951 N N . ALA A 1 120 ? -5.267 34.593 18.072 1.00 42.78 120 ALA A N 1
ATOM 952 C CA . ALA A 1 120 ? -6.532 35.273 17.857 1.00 42.78 120 ALA A CA 1
ATOM 953 C C . ALA A 1 120 ? -6.674 36.350 18.943 1.00 42.78 120 ALA A C 1
ATOM 955 O O . ALA A 1 120 ? -6.418 36.101 20.120 1.00 42.78 120 ALA A O 1
ATOM 956 N N . GLY A 1 121 ? -7.009 37.563 18.516 1.00 40.12 121 GLY A N 1
ATOM 957 C CA . GLY A 1 121 ? -6.919 38.763 19.331 1.00 40.12 121 GLY A CA 1
ATOM 958 C C . GLY A 1 121 ? -7.685 38.721 20.653 1.00 40.12 121 GLY A C 1
ATOM 959 O O . GLY A 1 121 ? -8.831 38.283 20.730 1.00 40.12 121 GLY A O 1
ATOM 960 N N . GLN A 1 122 ? -7.066 39.320 21.664 1.00 43.06 122 GLN A N 1
ATOM 961 C CA . GLN A 1 122 ? -7.778 40.066 22.692 1.00 43.06 122 GLN A CA 1
ATOM 962 C C . GLN A 1 122 ? -7.442 41.547 22.507 1.00 43.06 122 GLN A C 1
ATOM 964 O O . GLN A 1 122 ? -6.406 42.032 22.957 1.00 43.06 122 GLN A O 1
ATOM 969 N N . GLU A 1 123 ? -8.331 42.268 21.822 1.00 49.31 123 GLU A N 1
ATOM 970 C CA . GLU A 1 123 ? -8.563 43.673 22.147 1.00 49.31 123 GLU A CA 1
ATOM 971 C C . GLU A 1 123 ? -9.164 43.712 23.559 1.00 49.31 123 GLU A C 1
ATOM 973 O O . GLU A 1 123 ? -10.298 43.281 23.762 1.00 49.31 123 GLU A O 1
ATOM 978 N N . GLU A 1 124 ? -8.421 44.223 24.540 1.00 47.00 124 GLU A N 1
ATOM 979 C CA . GLU A 1 124 ? -9.001 44.682 25.802 1.00 47.00 124 GLU A CA 1
ATOM 980 C C . GLU A 1 124 ? -8.918 46.211 25.835 1.00 47.00 124 GLU A C 1
ATOM 982 O O . GLU A 1 124 ? -7.866 46.820 26.033 1.00 47.00 124 GLU A O 1
ATOM 987 N N . LEU A 1 125 ? -10.061 46.831 25.552 1.00 51.22 125 LEU A N 1
ATOM 988 C CA . LEU A 1 125 ? -10.320 48.240 25.798 1.00 51.22 125 LEU A CA 1
ATOM 989 C C . LEU A 1 125 ? -10.548 48.481 27.295 1.00 51.22 125 LEU A C 1
ATOM 991 O O . LEU A 1 125 ? -11.220 47.699 27.961 1.00 51.22 125 LEU A O 1
ATOM 995 N N . ALA A 1 126 ? -10.119 49.675 27.711 1.00 47.03 126 ALA A N 1
ATOM 996 C CA . ALA A 1 126 ? -10.414 50.402 28.947 1.00 47.03 126 ALA A CA 1
ATOM 997 C C . ALA A 1 126 ? -9.468 50.156 30.129 1.00 47.03 126 ALA A C 1
ATOM 999 O O . ALA A 1 126 ? -9.700 49.266 30.926 1.00 47.03 126 ALA A O 1
ATOM 1000 N N . MET A 1 127 ? -8.498 51.064 30.304 1.00 50.50 127 MET A N 1
ATOM 1001 C CA . MET A 1 127 ? -8.204 51.701 31.598 1.00 50.50 127 MET A CA 1
ATOM 1002 C C . MET A 1 127 ? -7.339 52.957 31.389 1.00 50.50 127 MET A C 1
ATOM 1004 O O . MET A 1 127 ? -6.115 52.876 31.371 1.00 50.50 127 MET A O 1
ATOM 1008 N N . THR A 1 128 ? -7.962 54.133 31.324 1.00 54.44 128 THR A N 1
ATOM 1009 C CA . THR A 1 128 ? -7.371 55.356 31.896 1.00 54.44 128 THR A CA 1
ATOM 1010 C C . THR A 1 128 ? -8.494 56.164 32.527 1.00 54.44 128 THR A C 1
ATOM 1012 O O . THR A 1 128 ? -9.427 56.568 31.829 1.00 54.44 128 THR A O 1
ATOM 1015 N N . GLY A 1 129 ? -8.415 56.308 33.851 1.00 40.19 129 GLY A N 1
ATOM 1016 C CA . GLY A 1 129 ? -9.184 57.286 34.618 1.00 40.19 129 GLY A CA 1
ATOM 1017 C C . GLY A 1 129 ? -8.623 58.695 34.506 1.00 40.19 129 GLY A C 1
ATOM 1018 O O . GLY A 1 129 ? -7.645 58.894 33.749 1.00 40.19 129 GLY A O 1
#

Organism: Cutibacterium acnes (NCBI:txid1747)

Foldseek 3Di:
DDDDDDDDDDDPPPPPPPPPDPPDPLPQADDAPDPDDDDDDDDDDDPVVVVVLSVLCVQLSHGSCLVVVVVVLVVVQVVCVVVVHDRDDDDPSSCCSVCCSVCVVPDDPDPDPDDPPPCPDDPDDDDDD

Mean predicted aligned error: 16.88 Å

pLDDT: mean 72.43, std 22.63, range [36.72, 98.12]

Sequence (129 aa):
MLSRISPIGWAIMISMRSPRKPYQKIRRGPKPRCEEPVRSLTCYVPQSLIDPIDEMAWQLEISKSDLVGWSALCTLNVVRRDRGEDPIPIPEYLDKAVLTALYPDGLPFDEDTEEPGENAGQEELAMTG

Radius of gyration: 31.17 Å; Cα contacts (8 Å, |Δi|>4): 51; chains: 1; bounding box: 31×135×63 Å